Protein AF-A0AAV3UBN9-F1 (afdb_monomer)

Sequence (79 aa):
MPTVFRIKKGSVKSRAAERGGMSQTQKQARKCVSCGINISGTNAASFKCPDCGQTIYRCAKCRKQSNLYECPDCGFLGP

Secondary structure (DSSP, 8-state):
------------------------------B-TTT--B-TTS-EEEEE-TTT--EEEEEHHHHHHT--EE-TTT--EE-

InterPro domains:
  IPR011668 Ribosomal protein aS21, zinc-binding pocket [PF07754] (32-75)
  IPR044720 Small ribosomal subunit protein aS21 [NF011481] (24-79)
  IPR044720 Small ribosomal subunit protein aS21 [PTHR40733] (28-79)
  IPR049683 Zinc finger protein HVO_2753-like, euryarchaeota [NF041909] (22-79)

Nearest PDB structures (foldseek):
  6ydh-assembly1_A  TM=6.982E-01  e=2.870E-07  Haloferax volcanii
  7zah-assembly1_C  TM=8.269E-01  e=4.984E-04  Pyrococcus abyssi GE5
  9e7f-assembly1_Bc  TM=5.749E-01  e=2.018E-03  Pyrobaculum calidifontis JCM 11548
  7pvw-assembly1_A  TM=3.357E-01  e=6.383E+00  Gallus gallus
  5xfo-assembly1_A  TM=3.166E-01  e=4.004E+00  Homo sapiens

Radius of gyration: 28.02 Å; Cα contacts (8 Å, |Δi|>4): 85; chains: 1; bounding box: 37×42×86 Å

Structure (mmCIF, N/CA/C/O backbone):
data_AF-A0AAV3UBN9-F1
#
_entry.id   AF-A0AAV3UBN9-F1
#
loop_
_atom_site.group_PDB
_atom_site.id
_atom_site.type_symbol
_atom_site.label_atom_id
_atom_site.label_alt_id
_atom_site.label_comp_id
_atom_site.label_asym_id
_atom_site.label_entity_id
_atom_site.label_seq_id
_atom_site.pdbx_PDB_ins_code
_atom_site.Cartn_x
_atom_site.Cartn_y
_atom_site.Cartn_z
_atom_site.occupancy
_atom_site.B_iso_or_equiv
_atom_site.auth_seq_id
_atom_site.auth_comp_id
_atom_site.auth_asym_id
_atom_site.auth_atom_id
_atom_site.pdbx_PDB_model_num
ATOM 1 N N . MET A 1 1 ? 21.000 29.815 74.214 1.00 61.47 1 MET A N 1
ATOM 2 C CA . MET A 1 1 ? 21.294 29.511 72.800 1.00 61.47 1 MET A CA 1
ATOM 3 C C . MET A 1 1 ? 20.785 28.111 72.473 1.00 61.47 1 MET A C 1
ATOM 5 O O . MET A 1 1 ? 21.420 27.150 72.883 1.00 61.47 1 MET A O 1
ATOM 9 N N . PRO A 1 2 ? 19.624 27.993 71.812 1.00 53.75 2 PRO A N 1
ATOM 10 C CA . PRO A 1 2 ? 19.364 26.858 70.939 1.00 53.75 2 PRO A CA 1
ATOM 11 C C . PRO A 1 2 ? 18.928 27.305 69.538 1.00 53.75 2 PRO A C 1
ATOM 13 O O . PRO A 1 2 ? 18.191 28.267 69.329 1.00 53.75 2 PRO A O 1
ATOM 16 N N . THR A 1 3 ? 19.465 26.559 68.592 1.00 60.38 3 THR A N 1
ATOM 17 C CA . THR A 1 3 ? 19.366 26.629 67.144 1.00 60.38 3 THR A CA 1
ATOM 18 C C . THR A 1 3 ? 17.944 26.361 66.656 1.00 60.38 3 THR A C 1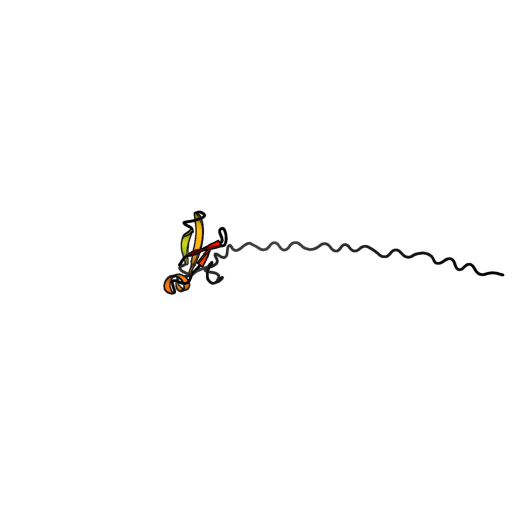
ATOM 20 O O . THR A 1 3 ? 17.383 25.315 66.965 1.00 60.38 3 THR A O 1
ATOM 23 N N . VAL A 1 4 ? 17.395 27.225 65.799 1.00 64.19 4 VAL A N 1
ATOM 24 C CA . VAL A 1 4 ? 16.321 26.834 64.870 1.00 64.19 4 VAL A CA 1
ATOM 25 C C . VAL A 1 4 ? 16.621 27.383 63.480 1.00 64.19 4 VAL A C 1
ATOM 27 O O . VAL A 1 4 ? 16.322 28.517 63.118 1.00 64.19 4 VAL A O 1
ATOM 30 N N . PHE A 1 5 ? 17.270 26.520 62.708 1.00 51.44 5 PHE A N 1
ATOM 31 C CA . PHE A 1 5 ? 17.612 26.678 61.306 1.00 51.44 5 PHE A CA 1
ATOM 32 C C . PHE A 1 5 ? 16.337 26.469 60.472 1.00 51.44 5 PHE A C 1
ATOM 34 O O . PHE A 1 5 ? 15.902 25.339 60.248 1.00 51.44 5 PHE A O 1
ATOM 41 N N . ARG A 1 6 ? 15.673 27.555 60.057 1.00 68.88 6 ARG A N 1
ATOM 42 C CA . ARG A 1 6 ? 14.453 27.465 59.240 1.00 68.88 6 ARG A CA 1
ATOM 43 C C . ARG A 1 6 ? 14.808 27.353 57.755 1.00 68.88 6 ARG A C 1
ATOM 45 O O . ARG A 1 6 ? 14.940 28.347 57.050 1.00 68.88 6 ARG A O 1
ATOM 52 N N . ILE A 1 7 ? 14.919 26.112 57.296 1.00 68.00 7 ILE A N 1
ATOM 53 C CA . ILE A 1 7 ? 14.902 25.692 55.887 1.00 68.00 7 ILE A CA 1
ATOM 54 C C . ILE A 1 7 ? 13.697 26.295 55.140 1.00 68.00 7 ILE A C 1
ATOM 56 O O . ILE A 1 7 ? 12.540 25.979 55.431 1.00 68.00 7 ILE A O 1
ATOM 60 N N . LYS A 1 8 ? 13.969 27.158 54.152 1.00 60.16 8 LYS A N 1
ATOM 61 C CA . LYS A 1 8 ? 12.986 27.649 53.175 1.00 60.16 8 LYS A CA 1
ATOM 62 C C . LYS A 1 8 ? 12.800 26.563 52.109 1.00 60.16 8 LYS A C 1
ATOM 64 O O . LYS A 1 8 ? 13.730 26.228 51.383 1.00 60.16 8 LYS A O 1
ATOM 69 N N . LYS A 1 9 ? 11.602 25.979 52.076 1.00 65.00 9 LYS A N 1
ATOM 70 C CA . LYS A 1 9 ? 11.179 24.928 51.143 1.00 65.00 9 LYS A CA 1
ATOM 71 C C . LYS A 1 9 ? 11.319 25.399 49.691 1.00 65.00 9 LYS A C 1
ATOM 73 O O . LYS A 1 9 ? 10.890 26.500 49.357 1.00 65.00 9 LYS A O 1
ATOM 78 N N . GLY A 1 10 ? 11.886 24.544 48.844 1.00 49.38 10 GLY A N 1
ATOM 79 C CA . GLY A 1 10 ? 11.899 24.727 47.398 1.00 49.38 10 GLY A CA 1
ATOM 80 C C . GLY A 1 10 ? 10.524 24.517 46.754 1.00 49.38 10 GLY A C 1
ATOM 81 O O . GLY A 1 10 ? 9.659 23.816 47.280 1.00 49.38 10 GLY A O 1
ATOM 82 N N . SER A 1 11 ? 10.355 25.097 45.570 1.00 58.16 11 SER A N 1
ATOM 83 C CA . SER A 1 11 ? 9.415 24.636 44.547 1.00 58.16 11 SER A CA 1
ATOM 84 C C . SER A 1 11 ? 10.025 24.908 43.180 1.00 58.16 11 SER A C 1
ATOM 86 O O . SER A 1 11 ? 10.015 26.019 42.664 1.00 58.16 11 SER A O 1
ATOM 88 N N . VAL A 1 12 ? 10.623 23.849 42.644 1.00 56.66 12 VAL A N 1
ATOM 89 C CA . VAL A 1 12 ? 10.871 23.646 41.217 1.00 56.66 12 VAL A CA 1
ATOM 90 C C . VAL A 1 12 ? 9.540 23.354 40.507 1.00 56.66 12 VAL A C 1
ATOM 92 O O . VAL A 1 12 ? 8.650 22.791 41.147 1.00 56.66 12 VAL A O 1
ATOM 95 N N . LYS A 1 13 ? 9.486 23.637 39.188 1.00 47.91 13 LYS A N 1
ATOM 96 C CA . LYS A 1 13 ? 8.415 23.418 38.167 1.00 47.91 13 LYS A CA 1
ATOM 97 C C . LYS A 1 13 ? 7.797 24.762 37.722 1.00 47.91 13 LYS A C 1
ATOM 99 O O . LYS A 1 13 ? 7.414 25.550 38.569 1.00 47.91 13 LYS A O 1
ATOM 104 N N . SER A 1 14 ? 7.738 25.145 36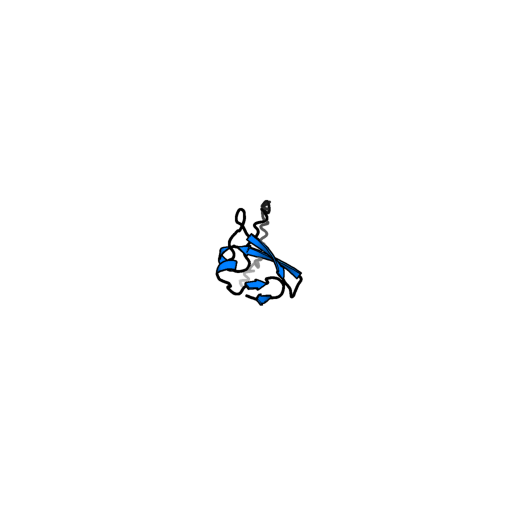.442 1.00 53.09 14 SER A N 1
ATOM 105 C CA . SER A 1 14 ? 7.412 24.373 35.226 1.00 53.09 14 SER A CA 1
ATOM 106 C C . SER A 1 14 ? 7.938 25.128 33.986 1.00 53.09 14 SER A C 1
ATOM 108 O O . SER A 1 14 ? 7.727 26.326 33.870 1.00 53.09 14 SER A O 1
ATOM 110 N N . ARG A 1 15 ? 8.796 24.550 33.135 1.00 59.12 15 ARG A N 1
ATOM 111 C CA . ARG A 1 15 ? 8.464 23.968 31.812 1.00 59.12 15 ARG A CA 1
ATOM 112 C C . ARG A 1 15 ? 7.205 24.530 31.124 1.00 59.12 15 ARG A C 1
ATOM 114 O O . ARG A 1 15 ? 6.108 24.158 31.519 1.00 59.12 15 ARG A O 1
ATOM 121 N N . ALA A 1 16 ? 7.398 25.242 30.011 1.00 54.75 16 ALA A N 1
ATOM 122 C CA . ALA A 1 16 ? 6.619 25.065 28.780 1.00 54.75 16 ALA A CA 1
ATOM 123 C C . ALA A 1 16 ? 7.422 25.588 27.572 1.00 54.75 16 ALA A C 1
ATOM 125 O O . ALA A 1 16 ? 7.808 26.750 27.514 1.00 54.75 16 ALA A O 1
ATOM 126 N N . ALA A 1 17 ? 7.709 24.677 26.646 1.00 56.09 17 ALA A N 1
ATOM 127 C CA . ALA A 1 17 ? 8.307 24.900 25.341 1.00 56.09 17 ALA A CA 1
ATOM 128 C C . ALA A 1 17 ? 7.240 24.549 24.303 1.00 56.09 17 ALA A C 1
ATOM 130 O O . ALA A 1 17 ? 6.774 23.410 24.307 1.00 56.09 17 ALA A O 1
ATOM 131 N N . GLU A 1 18 ? 6.852 25.476 23.426 1.00 57.62 18 GLU A N 1
ATOM 132 C CA . GLU A 1 18 ? 5.846 25.222 22.380 1.00 57.62 18 GLU A CA 1
ATOM 133 C C . GLU A 1 18 ? 6.264 25.985 21.113 1.00 57.62 18 GLU A C 1
ATOM 135 O O . GLU A 1 18 ? 6.167 27.202 21.051 1.00 57.62 18 GLU A O 1
ATOM 140 N N . ARG A 1 19 ? 7.096 25.377 20.258 1.00 57.19 19 ARG A N 1
ATOM 141 C CA . ARG A 1 19 ? 6.798 24.420 19.166 1.00 57.19 19 ARG A CA 1
ATOM 142 C C . ARG A 1 19 ? 6.326 25.113 17.884 1.00 57.19 19 ARG A C 1
ATOM 144 O O . ARG A 1 19 ? 5.208 25.601 17.791 1.00 57.19 19 ARG A O 1
ATOM 151 N N . GLY A 1 20 ? 7.212 25.088 16.886 1.00 55.47 20 GLY A N 1
ATOM 152 C CA . GLY A 1 20 ? 6.923 25.465 15.508 1.00 55.47 20 GLY A CA 1
ATOM 153 C C . GLY A 1 20 ? 5.928 24.522 14.825 1.00 55.47 20 GLY A C 1
ATOM 154 O O . GLY A 1 20 ? 5.819 23.347 15.173 1.00 55.47 20 GLY A O 1
ATOM 155 N N . GLY A 1 21 ? 5.226 25.056 13.826 1.00 52.59 21 GLY A N 1
ATOM 156 C CA . GLY A 1 21 ? 4.341 24.312 12.935 1.00 52.59 21 GLY A CA 1
ATOM 157 C C . GLY A 1 21 ? 4.921 24.269 11.525 1.00 52.59 21 GLY A C 1
ATOM 158 O O . GLY A 1 21 ? 4.894 25.262 10.805 1.00 52.59 21 GLY A O 1
ATOM 159 N N . MET A 1 22 ? 5.461 23.113 11.142 1.00 50.34 22 MET A N 1
ATOM 160 C CA . MET A 1 22 ? 5.859 22.792 9.772 1.00 50.34 22 MET A CA 1
ATOM 161 C C . MET A 1 22 ? 4.608 22.575 8.906 1.00 50.34 22 MET A C 1
ATOM 163 O O . MET A 1 22 ? 3.931 21.558 9.042 1.00 50.34 22 MET A O 1
ATOM 167 N N . SER A 1 23 ? 4.337 23.490 7.973 1.00 53.62 23 SER A N 1
ATOM 168 C CA . SER A 1 23 ? 3.439 23.238 6.838 1.00 53.62 23 SER A CA 1
ATOM 169 C C . SER A 1 23 ? 4.113 22.271 5.868 1.00 53.62 23 SER A C 1
ATOM 171 O O . SER A 1 23 ? 4.895 22.678 5.012 1.00 53.62 23 SER A O 1
ATOM 173 N N . GLN A 1 24 ? 3.834 20.976 6.000 1.00 57.56 24 GLN A N 1
ATOM 174 C CA . GLN A 1 24 ? 4.222 19.998 4.988 1.00 57.56 24 GLN A CA 1
ATOM 175 C C . GLN A 1 24 ? 3.087 19.849 3.975 1.00 57.56 24 GLN A C 1
ATOM 177 O O . GLN A 1 24 ? 2.040 19.273 4.267 1.00 57.56 24 GLN A O 1
ATOM 182 N N . THR A 1 25 ? 3.316 20.376 2.770 1.00 52.66 25 THR A N 1
ATOM 183 C CA . THR A 1 25 ? 2.538 20.103 1.558 1.00 52.66 25 THR A CA 1
ATOM 184 C C . THR A 1 25 ? 2.367 18.595 1.406 1.00 52.66 25 THR A C 1
ATOM 186 O O . THR A 1 25 ? 3.309 17.880 1.058 1.00 52.66 25 THR A O 1
ATOM 189 N N . GLN A 1 26 ? 1.161 18.105 1.688 1.00 52.62 26 GLN A N 1
ATOM 190 C CA . GLN A 1 26 ? 0.798 16.700 1.551 1.00 52.62 26 GLN A CA 1
ATOM 191 C C . GLN A 1 26 ? 0.766 16.338 0.066 1.00 52.62 26 GLN A C 1
ATOM 193 O O . GLN A 1 26 ? -0.263 16.389 -0.606 1.00 52.62 26 GLN A O 1
ATOM 198 N N . LYS A 1 27 ? 1.927 15.962 -0.469 1.00 49.62 27 LYS A N 1
ATOM 199 C CA . LYS A 1 27 ? 2.017 15.240 -1.732 1.00 49.62 27 LYS A CA 1
ATOM 200 C C . LYS A 1 27 ? 1.345 13.894 -1.475 1.00 49.62 27 LYS A C 1
ATOM 202 O O . LYS A 1 27 ? 1.909 13.064 -0.766 1.00 49.62 27 LYS A O 1
ATOM 207 N N . GLN A 1 28 ? 0.125 13.708 -1.979 1.00 54.03 28 GLN A N 1
ATOM 208 C CA . GLN A 1 28 ? -0.650 12.470 -1.852 1.00 54.03 28 GLN A CA 1
ATOM 209 C C . GLN A 1 28 ? 0.093 11.327 -2.557 1.00 54.03 28 GLN A C 1
ATOM 211 O O . GLN A 1 28 ? -0.164 10.987 -3.712 1.00 54.03 28 GLN A O 1
ATOM 216 N N . ALA A 1 29 ? 1.088 10.763 -1.880 1.00 59.34 29 ALA A N 1
ATOM 217 C CA . ALA A 1 29 ? 1.801 9.595 -2.339 1.00 59.34 29 ALA A CA 1
ATOM 218 C C . ALA A 1 29 ? 0.842 8.413 -2.213 1.00 59.34 29 ALA A C 1
ATOM 220 O O . ALA A 1 29 ? 0.629 7.885 -1.123 1.00 59.34 29 ALA A O 1
ATOM 221 N N . ARG A 1 30 ? 0.238 8.010 -3.335 1.00 75.44 30 ARG A N 1
ATOM 222 C CA . ARG A 1 30 ? -0.471 6.731 -3.413 1.00 75.44 30 ARG A CA 1
ATOM 223 C C . ARG A 1 30 ? 0.553 5.648 -3.064 1.00 75.44 30 ARG A C 1
ATOM 225 O O . ARG A 1 30 ? 1.656 5.637 -3.621 1.00 75.44 30 ARG A O 1
ATOM 232 N N . LYS A 1 31 ? 0.229 4.798 -2.092 1.00 81.06 31 LYS A N 1
ATOM 233 C CA . LYS A 1 31 ? 1.117 3.743 -1.588 1.00 81.06 31 LYS A CA 1
ATOM 234 C C . LYS A 1 31 ? 0.533 2.377 -1.906 1.00 81.06 31 LYS A C 1
ATOM 236 O O . LYS A 1 31 ? -0.679 2.192 -1.878 1.00 81.06 31 LYS A O 1
ATOM 241 N N . CYS A 1 32 ? 1.409 1.430 -2.217 1.00 83.88 32 CYS A N 1
ATOM 242 C CA . CYS A 1 32 ? 1.053 0.022 -2.358 1.00 83.88 32 CYS A CA 1
ATOM 243 C C . CYS A 1 32 ? 0.673 -0.565 -0.993 1.00 83.88 32 CYS A C 1
ATOM 245 O O . CYS A 1 32 ? 1.514 -0.554 -0.097 1.00 83.88 32 CYS A O 1
ATOM 247 N N . VAL A 1 33 ? -0.519 -1.149 -0.841 1.00 79.94 33 VAL A N 1
ATOM 248 C CA . VAL A 1 33 ? -0.923 -1.772 0.442 1.00 79.94 33 VAL A CA 1
ATOM 249 C C . VAL A 1 33 ? -0.108 -3.017 0.807 1.00 79.94 33 VAL A C 1
ATOM 251 O O . VAL A 1 33 ? 0.035 -3.346 1.971 1.00 79.94 33 VAL A O 1
ATOM 254 N N . SER A 1 34 ? 0.471 -3.705 -0.179 1.00 78.88 34 SER A N 1
ATOM 255 C CA . SER A 1 34 ? 1.203 -4.967 0.046 1.00 78.88 34 SER A CA 1
ATOM 256 C C . SER A 1 34 ? 2.699 -4.785 0.237 1.00 78.88 34 SER A C 1
ATOM 258 O O . SER A 1 34 ? 3.381 -5.684 0.704 1.00 78.88 34 SER A O 1
ATOM 260 N N . CYS A 1 35 ? 3.227 -3.651 -0.207 1.00 78.06 35 CYS A N 1
ATOM 261 C CA . CYS A 1 35 ? 4.660 -3.437 -0.322 1.00 78.06 35 CYS A CA 1
ATOM 262 C C . CYS A 1 35 ? 5.116 -2.073 0.194 1.00 78.06 35 CYS A C 1
ATOM 264 O O . CYS A 1 35 ? 6.312 -1.811 0.249 1.00 78.06 35 CYS A O 1
ATOM 266 N N . GLY A 1 36 ? 4.190 -1.177 0.545 1.00 78.06 36 GLY A N 1
ATOM 267 C CA . GLY A 1 36 ? 4.485 0.128 1.140 1.00 78.06 36 GLY A CA 1
ATOM 268 C C . GLY A 1 36 ? 5.193 1.128 0.220 1.00 78.06 36 GLY A C 1
ATOM 269 O O . GLY A 1 36 ? 5.415 2.273 0.616 1.00 78.06 36 GLY A O 1
ATOM 270 N N . ILE A 1 37 ? 5.540 0.742 -1.014 1.00 79.62 37 ILE A N 1
ATOM 271 C CA . ILE A 1 37 ? 6.258 1.616 -1.946 1.00 79.62 37 ILE A CA 1
ATOM 272 C C . ILE A 1 37 ? 5.359 2.746 -2.457 1.00 79.62 37 ILE A C 1
ATOM 274 O O . ILE A 1 37 ? 4.158 2.561 -2.681 1.00 79.62 37 ILE A O 1
ATOM 278 N N . ASN A 1 38 ? 5.964 3.913 -2.688 1.00 80.12 38 ASN A N 1
ATOM 279 C CA . ASN A 1 38 ? 5.304 5.025 -3.365 1.00 80.12 38 ASN A CA 1
ATOM 280 C C . ASN A 1 38 ? 5.143 4.677 -4.851 1.00 80.12 38 ASN A C 1
ATOM 282 O O . ASN A 1 38 ? 6.132 4.473 -5.549 1.00 80.12 38 ASN A O 1
ATOM 286 N N . ILE A 1 39 ? 3.905 4.642 -5.334 1.00 78.06 39 ILE A N 1
ATOM 287 C CA . ILE A 1 39 ? 3.559 4.357 -6.740 1.00 78.06 39 ILE A CA 1
ATOM 288 C C . ILE A 1 39 ? 3.365 5.641 -7.562 1.00 78.06 39 ILE A C 1
ATOM 290 O O . ILE A 1 39 ? 2.804 5.615 -8.656 1.00 78.06 39 ILE A O 1
ATOM 294 N N . SER A 1 40 ? 3.837 6.781 -7.051 1.00 65.69 40 SER A N 1
ATOM 295 C CA . SER A 1 40 ? 3.826 8.063 -7.758 1.00 65.69 40 SER A CA 1
ATOM 296 C C . SER A 1 40 ? 4.635 7.956 -9.058 1.00 65.69 40 SER A C 1
ATOM 298 O O . SER A 1 40 ? 5.859 8.031 -9.029 1.00 65.69 40 SER A O 1
ATOM 300 N N . GLY A 1 41 ? 3.949 7.749 -10.186 1.00 66.38 41 GLY A N 1
ATOM 301 C CA . GLY A 1 41 ? 4.550 7.616 -11.520 1.00 66.38 41 GLY A CA 1
ATOM 302 C C . GLY A 1 41 ? 4.663 6.186 -12.066 1.00 66.38 41 GLY A C 1
ATOM 303 O O . GLY A 1 41 ? 5.231 5.998 -13.134 1.00 66.38 41 GLY A O 1
ATOM 304 N N . THR A 1 42 ? 4.132 5.170 -11.377 1.00 69.50 42 THR A N 1
ATOM 305 C CA . THR A 1 42 ? 4.081 3.783 -11.886 1.00 69.50 42 THR A CA 1
ATOM 306 C C . THR A 1 42 ? 2.652 3.341 -12.202 1.00 69.50 42 THR A C 1
ATOM 308 O O . THR A 1 42 ? 1.700 3.838 -11.605 1.00 69.50 42 THR A O 1
ATOM 311 N N . ASN A 1 43 ? 2.502 2.371 -13.117 1.00 70.75 43 ASN A N 1
ATOM 312 C CA . ASN A 1 43 ? 1.224 1.703 -13.403 1.00 70.75 43 ASN A CA 1
ATOM 313 C C . ASN A 1 43 ? 0.753 0.913 -12.171 1.00 70.75 43 ASN A C 1
ATOM 315 O O . ASN A 1 43 ? 1.065 -0.271 -11.999 1.00 70.75 43 ASN A O 1
ATOM 319 N N . ALA A 1 44 ? 0.036 1.596 -11.285 1.00 79.25 44 ALA A N 1
ATOM 320 C CA . ALA A 1 44 ? -0.655 0.999 -10.161 1.00 79.25 44 ALA A CA 1
ATOM 321 C C . ALA A 1 44 ? -2.109 0.719 -10.531 1.00 79.25 44 ALA A C 1
ATOM 323 O O . ALA A 1 44 ? -2.794 1.569 -11.094 1.00 79.25 44 ALA A O 1
ATOM 324 N N . ALA A 1 45 ? -2.580 -0.474 -10.189 1.00 82.12 45 ALA A N 1
ATOM 325 C CA . ALA A 1 45 ? -3.988 -0.805 -10.281 1.00 82.12 45 ALA A CA 1
ATOM 326 C C . ALA A 1 45 ? -4.706 -0.256 -9.048 1.00 82.12 45 ALA A C 1
ATOM 328 O O . ALA A 1 45 ? -4.275 -0.506 -7.921 1.00 82.12 45 ALA A O 1
ATOM 329 N N . SER A 1 46 ? -5.793 0.471 -9.277 1.00 84.69 46 SER A N 1
ATOM 330 C CA . SER A 1 46 ? -6.741 0.887 -8.250 1.00 84.69 46 SER A CA 1
ATOM 331 C C . SER A 1 46 ? -7.992 0.024 -8.351 1.00 84.69 46 SER A C 1
ATOM 333 O O . SER A 1 46 ? -8.623 -0.009 -9.406 1.00 84.69 46 SER A O 1
ATOM 335 N N . PHE A 1 47 ? -8.355 -0.664 -7.277 1.00 86.25 47 PHE A N 1
ATOM 336 C CA . PHE A 1 47 ? -9.576 -1.467 -7.196 1.00 86.25 47 PHE A CA 1
ATOM 337 C C . PHE A 1 47 ? -10.234 -1.260 -5.834 1.00 86.25 47 PHE A C 1
ATOM 339 O O . PHE A 1 47 ? -9.590 -0.798 -4.892 1.00 86.25 47 PHE A O 1
ATOM 346 N N . LYS A 1 48 ? -11.528 -1.566 -5.734 1.00 86.69 48 LYS A N 1
ATOM 347 C CA . LYS A 1 48 ? -12.252 -1.480 -4.465 1.00 86.69 48 LYS A CA 1
ATOM 348 C C . LYS A 1 48 ? -12.167 -2.806 -3.721 1.00 86.69 48 LYS A C 1
ATOM 350 O O . LYS A 1 48 ? -12.283 -3.861 -4.341 1.00 86.69 48 LYS A O 1
ATOM 355 N N . CYS A 1 49 ? -11.971 -2.750 -2.410 1.00 86.12 49 CYS A N 1
ATOM 356 C CA . CYS A 1 49 ? -12.074 -3.925 -1.554 1.00 86.12 49 CYS A CA 1
ATOM 357 C C . CYS A 1 49 ? -13.516 -4.467 -1.604 1.00 86.12 49 CYS A C 1
ATOM 359 O O . CYS A 1 49 ? -14.436 -3.664 -1.442 1.00 86.12 49 CYS A O 1
ATOM 361 N N . PRO A 1 50 ? -13.748 -5.775 -1.816 1.00 84.31 50 PRO A N 1
ATOM 362 C CA . PRO A 1 50 ? -15.102 -6.336 -1.828 1.00 84.31 50 PRO A CA 1
ATOM 363 C C . PRO A 1 50 ? -15.766 -6.339 -0.443 1.00 84.31 50 PRO A C 1
ATOM 365 O O . PRO A 1 50 ? -16.985 -6.407 -0.364 1.00 84.31 50 PRO A O 1
ATOM 368 N N . ASP A 1 51 ? -14.971 -6.249 0.624 1.00 84.94 51 ASP A N 1
ATOM 369 C CA . ASP A 1 51 ? -15.437 -6.322 2.009 1.00 84.94 51 ASP A CA 1
ATOM 370 C C . ASP A 1 51 ? -15.888 -4.948 2.544 1.00 84.94 51 ASP A C 1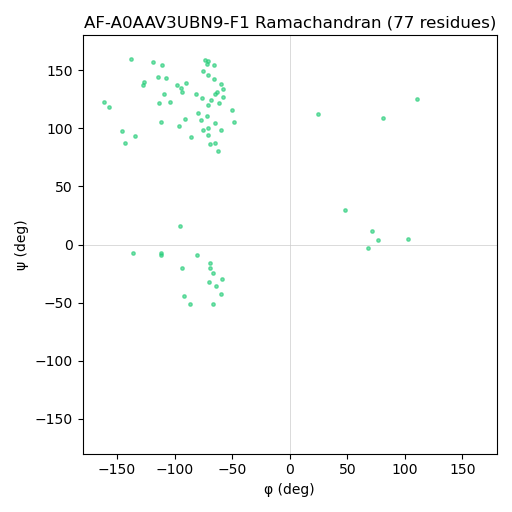
ATOM 372 O O . ASP A 1 51 ? -17.017 -4.781 2.994 1.00 84.94 51 ASP A O 1
ATOM 376 N N . CYS A 1 52 ? -15.044 -3.920 2.400 1.00 87.25 52 CYS A N 1
ATOM 377 C CA . CYS A 1 52 ? -15.317 -2.571 2.917 1.00 87.25 52 CYS A CA 1
ATOM 378 C C . CYS A 1 52 ? -15.559 -1.500 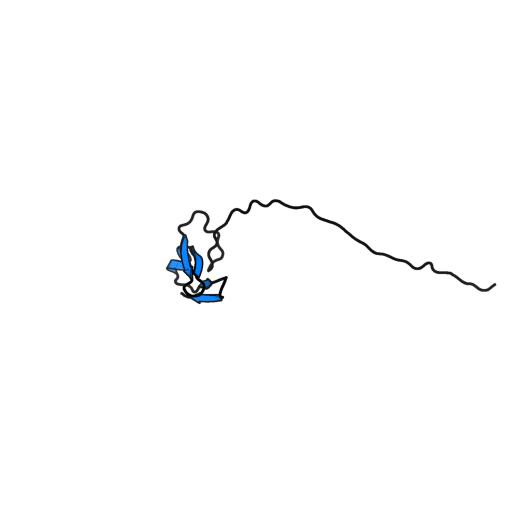1.841 1.00 87.25 52 CYS A C 1
ATOM 380 O O . CYS A 1 52 ? -15.918 -0.369 2.158 1.00 87.25 52 CYS A O 1
ATOM 382 N N . GLY A 1 53 ? -15.323 -1.803 0.561 1.00 86.44 53 GLY A N 1
ATOM 383 C CA . GLY A 1 53 ? -15.454 -0.834 -0.533 1.00 86.44 53 GLY A CA 1
ATOM 384 C C . GLY A 1 53 ? -14.304 0.174 -0.657 1.00 86.44 53 GLY A C 1
ATOM 385 O O . GLY A 1 53 ? -14.363 1.050 -1.527 1.00 86.44 53 GLY A O 1
ATOM 386 N N . GLN A 1 54 ? -13.249 0.055 0.159 1.00 85.44 54 GLN A N 1
ATOM 387 C CA . GLN A 1 54 ? -12.121 0.988 0.151 1.00 85.44 54 GLN A CA 1
ATOM 388 C C . GLN A 1 54 ? -11.326 0.935 -1.156 1.00 85.44 54 GLN A C 1
ATOM 390 O O . GLN A 1 54 ? -11.082 -0.140 -1.705 1.00 85.44 54 GLN A O 1
ATOM 395 N N . THR A 1 55 ? -10.850 2.093 -1.623 1.00 86.19 55 THR A N 1
ATOM 396 C CA . THR A 1 55 ? -9.969 2.166 -2.798 1.00 86.19 55 THR A CA 1
ATOM 397 C C . THR A 1 55 ? -8.547 1.746 -2.437 1.00 86.19 55 THR A C 1
ATOM 399 O O . THR A 1 55 ? -7.798 2.486 -1.802 1.00 86.19 55 THR A O 1
ATOM 402 N N . ILE A 1 56 ? -8.160 0.561 -2.893 1.00 85.88 56 ILE A N 1
ATOM 403 C CA . ILE A 1 56 ? -6.840 -0.020 -2.691 1.00 85.88 56 ILE A CA 1
ATOM 404 C C . ILE A 1 56 ? -5.988 0.220 -3.932 1.00 85.88 56 ILE A C 1
ATOM 406 O O . ILE A 1 56 ? -6.430 0.008 -5.062 1.00 85.88 56 ILE A O 1
ATOM 410 N N . TYR A 1 57 ? -4.730 0.601 -3.713 1.00 85.69 57 TYR A N 1
ATOM 411 C CA . TYR A 1 57 ? -3.742 0.710 -4.776 1.00 85.69 57 TYR A CA 1
ATOM 412 C C . TYR A 1 57 ? -2.690 -0.394 -4.656 1.00 85.69 57 TYR A C 1
ATOM 414 O O . TYR A 1 57 ? -2.073 -0.587 -3.604 1.00 85.69 57 TYR A O 1
ATOM 422 N N . ARG A 1 58 ? -2.439 -1.099 -5.762 1.00 84.50 58 ARG A N 1
ATOM 423 C CA . ARG A 1 58 ? -1.394 -2.125 -5.863 1.00 84.50 58 ARG A CA 1
ATOM 424 C C . ARG A 1 58 ? -0.480 -1.873 -7.047 1.00 84.50 58 ARG A C 1
ATOM 426 O O . ARG A 1 58 ? -0.927 -1.560 -8.147 1.00 84.50 58 ARG A O 1
ATOM 433 N N . CYS A 1 59 ? 0.819 -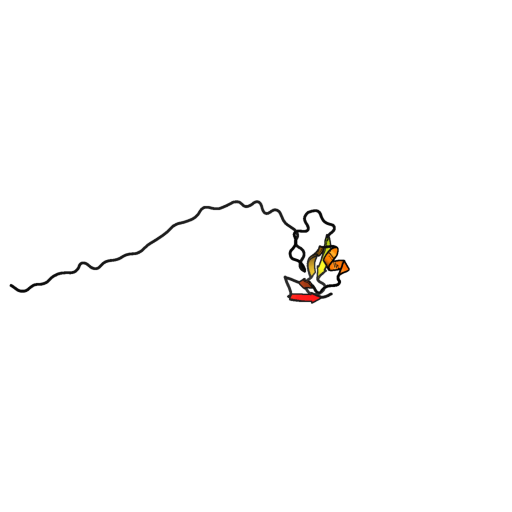2.050 -6.833 1.00 86.31 59 CYS A N 1
ATOM 434 C CA . CYS A 1 59 ? 1.796 -1.962 -7.909 1.00 86.31 59 CYS A CA 1
ATOM 435 C C . CYS A 1 59 ? 1.727 -3.201 -8.822 1.00 86.31 59 CYS A C 1
ATOM 437 O O . CYS A 1 59 ? 1.281 -4.280 -8.418 1.00 86.31 59 CYS A O 1
ATOM 439 N N . ALA A 1 60 ? 2.231 -3.069 -10.051 1.00 83.19 60 ALA A N 1
ATOM 440 C CA . ALA A 1 60 ? 2.295 -4.178 -11.003 1.00 83.19 60 ALA A CA 1
ATOM 441 C C . ALA A 1 60 ? 3.104 -5.388 -10.488 1.00 83.19 60 ALA A C 1
ATOM 443 O O . ALA A 1 60 ? 2.798 -6.519 -10.858 1.00 83.19 60 ALA A O 1
ATOM 444 N N . LYS A 1 61 ? 4.110 -5.174 -9.622 1.00 82.44 61 LYS A N 1
ATOM 445 C CA . LYS A 1 61 ? 4.914 -6.265 -9.040 1.00 82.44 61 LYS A CA 1
ATOM 446 C C . LYS A 1 61 ? 4.079 -7.149 -8.112 1.00 82.44 61 LYS A C 1
ATOM 448 O O . LYS A 1 61 ? 4.012 -8.350 -8.341 1.00 82.44 61 LYS A O 1
ATOM 453 N N . CYS A 1 62 ? 3.365 -6.560 -7.151 1.00 82.88 62 CYS A N 1
ATOM 454 C CA . CYS A 1 62 ? 2.498 -7.320 -6.246 1.00 82.88 62 CYS A CA 1
ATOM 455 C C . CYS A 1 62 ? 1.349 -8.011 -6.982 1.00 82.88 62 CYS A C 1
ATOM 457 O O . CYS A 1 62 ? 1.032 -9.146 -6.649 1.00 82.88 62 CYS A O 1
ATOM 459 N N . ARG A 1 63 ? 0.790 -7.383 -8.031 1.00 81.56 63 ARG A N 1
ATOM 460 C CA . ARG A 1 63 ? -0.193 -8.042 -8.909 1.00 81.56 63 ARG A CA 1
ATOM 461 C C . ARG A 1 63 ? 0.363 -9.294 -9.586 1.00 81.56 63 ARG A C 1
ATOM 463 O O . ARG A 1 63 ? -0.345 -10.283 -9.673 1.00 81.56 63 ARG A O 1
ATOM 470 N N . LYS A 1 64 ? 1.606 -9.254 -10.080 1.00 82.75 64 LYS A N 1
ATOM 471 C CA . LYS A 1 64 ? 2.248 -10.416 -10.724 1.00 82.75 64 LYS A CA 1
ATOM 472 C C . LYS A 1 64 ? 2.586 -11.526 -9.735 1.00 82.75 64 LYS A C 1
ATOM 474 O O . LYS A 1 64 ? 2.588 -12.688 -10.111 1.00 82.75 64 LYS A O 1
ATOM 479 N N . GLN A 1 65 ? 2.901 -11.161 -8.497 1.00 81.50 65 GLN A N 1
ATOM 480 C CA . GLN A 1 65 ? 3.268 -12.124 -7.464 1.00 81.50 65 GLN A CA 1
ATOM 481 C C . GLN A 1 65 ? 2.057 -12.802 -6.819 1.00 81.50 65 GLN A C 1
ATOM 483 O O . GLN A 1 65 ? 2.263 -13.742 -6.064 1.00 81.50 65 GLN A O 1
ATOM 488 N N . SER A 1 66 ? 0.827 -12.341 -7.098 1.00 70.75 66 SER A N 1
ATOM 489 C CA . SER A 1 66 ? -0.410 -12.847 -6.471 1.00 70.75 66 SER A CA 1
ATOM 490 C C . SER A 1 66 ? -0.286 -12.948 -4.945 1.00 70.75 66 SER A C 1
ATOM 492 O O . SER A 1 66 ? -0.825 -13.854 -4.317 1.00 70.75 66 SER A O 1
ATOM 494 N N . ASN A 1 67 ? 0.536 -12.069 -4.364 1.00 69.75 67 ASN A N 1
ATOM 495 C CA . ASN A 1 67 ? 0.862 -12.126 -2.951 1.00 69.75 67 ASN A CA 1
ATOM 496 C C . ASN A 1 67 ? -0.334 -11.609 -2.162 1.00 69.75 67 ASN A C 1
ATOM 498 O O . ASN A 1 67 ? -1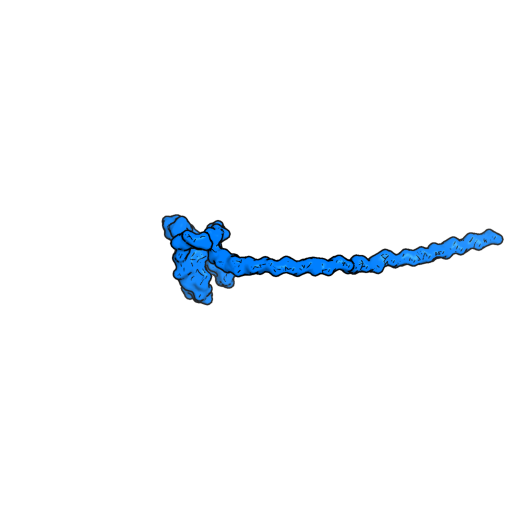.008 -10.698 -2.641 1.00 69.75 67 ASN A O 1
ATOM 502 N N . LEU A 1 68 ? -0.553 -12.107 -0.948 1.00 76.25 68 LEU A N 1
ATOM 503 C CA . LEU A 1 68 ? -1.673 -11.649 -0.133 1.00 76.25 68 LEU A CA 1
ATOM 504 C C . LEU A 1 68 ? -1.563 -10.132 0.127 1.00 76.25 68 LEU A C 1
ATOM 506 O O . LEU A 1 68 ? -0.472 -9.598 0.352 1.00 76.25 68 LEU A O 1
ATOM 510 N N . TYR A 1 69 ? -2.681 -9.408 0.045 1.00 78.31 69 TYR A N 1
ATOM 511 C CA . TYR A 1 69 ? -2.803 -8.066 0.614 1.00 78.31 69 TYR A CA 1
ATOM 512 C C . TYR A 1 69 ? -3.666 -8.105 1.841 1.00 78.31 69 TYR A C 1
ATOM 514 O O . TYR A 1 69 ? -4.711 -8.740 1.846 1.00 78.31 69 TYR A O 1
ATOM 522 N N . GLU A 1 70 ? -3.273 -7.277 2.792 1.00 81.38 70 GLU A N 1
ATOM 523 C CA . GLU A 1 70 ? -4.142 -6.807 3.846 1.00 81.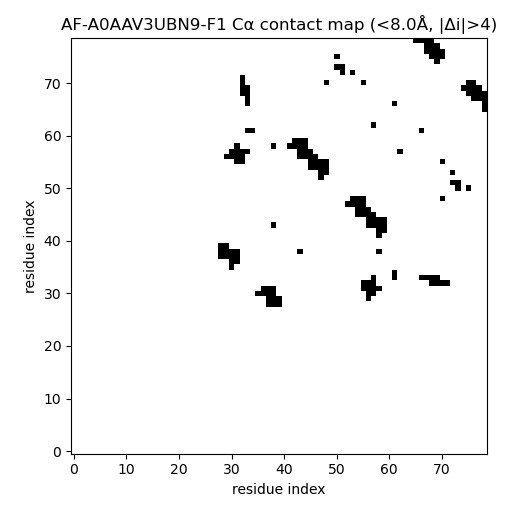38 70 GLU A CA 1
ATOM 524 C C . GLU A 1 70 ? -4.760 -5.467 3.436 1.00 81.38 70 GLU A C 1
ATOM 526 O O . GLU A 1 70 ? -4.071 -4.555 2.959 1.00 81.38 70 GLU A O 1
ATOM 531 N N . CYS A 1 71 ? -6.076 -5.350 3.579 1.00 84.44 71 CYS A N 1
ATOM 532 C CA . CYS A 1 71 ? -6.751 -4.066 3.481 1.00 84.44 71 CYS A CA 1
ATOM 533 C C . CYS A 1 71 ? -6.510 -3.261 4.773 1.00 84.44 71 CYS A C 1
ATOM 535 O O . CYS A 1 71 ? -6.847 -3.761 5.841 1.00 84.44 71 CYS A O 1
ATOM 537 N 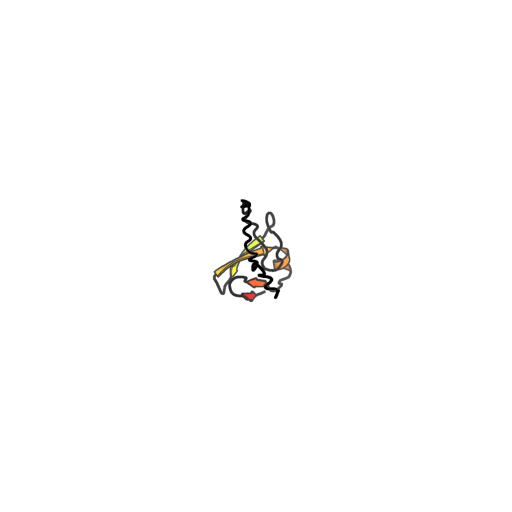N . PRO A 1 72 ? -6.003 -2.015 4.713 1.00 78.00 72 PRO A N 1
ATOM 538 C CA . PRO A 1 72 ? -5.724 -1.222 5.916 1.00 78.00 72 PRO A CA 1
ATOM 539 C C . PRO A 1 72 ? -6.983 -0.759 6.667 1.00 78.00 72 PRO A C 1
ATOM 541 O O . PRO A 1 72 ? -6.877 -0.337 7.812 1.00 78.00 72 PRO A O 1
ATOM 544 N N . ASP A 1 73 ? -8.157 -0.813 6.032 1.00 81.44 73 ASP A N 1
ATOM 545 C CA . ASP A 1 73 ? -9.415 -0.365 6.635 1.00 81.44 73 ASP A CA 1
ATOM 546 C C . ASP A 1 73 ? -10.166 -1.492 7.351 1.00 81.44 73 ASP A C 1
ATOM 548 O O . ASP A 1 73 ? -10.650 -1.291 8.459 1.00 81.44 73 ASP A O 1
ATOM 552 N N . CYS A 1 74 ? -10.267 -2.679 6.741 1.00 86.31 74 CYS A N 1
ATOM 553 C CA . CYS A 1 74 ? -11.001 -3.811 7.323 1.00 86.31 74 CYS A CA 1
ATOM 554 C C . CYS A 1 74 ? -10.121 -4.991 7.754 1.00 86.31 74 CYS A C 1
ATOM 556 O O . CYS A 1 74 ? -10.626 -5.932 8.355 1.00 86.31 74 CYS A O 1
ATOM 558 N N . GLY A 1 75 ? -8.822 -4.980 7.442 1.00 83.31 75 GLY A N 1
ATOM 559 C CA . GLY A 1 75 ? -7.927 -6.110 7.712 1.00 83.31 75 GLY A CA 1
ATOM 560 C C . GLY A 1 75 ? -8.171 -7.323 6.809 1.00 83.31 75 GLY A C 1
ATOM 561 O O . GLY A 1 75 ? -7.644 -8.399 7.073 1.00 83.31 75 GLY A O 1
ATOM 562 N N . PHE A 1 76 ? -8.970 -7.183 5.743 1.00 83.44 76 PHE A N 1
ATOM 563 C CA . PHE A 1 76 ? -9.246 -8.280 4.815 1.00 83.44 76 PHE A CA 1
ATOM 564 C C . PHE A 1 76 ? -7.957 -8.761 4.139 1.00 83.44 76 PHE A C 1
ATOM 566 O O . PHE A 1 76 ? -7.287 -7.976 3.461 1.00 83.44 76 PHE A O 1
ATOM 573 N N . LEU A 1 77 ? -7.648 -10.049 4.304 1.00 80.56 77 LEU A N 1
ATOM 574 C CA . LEU A 1 77 ? -6.525 -10.733 3.670 1.00 80.56 77 LEU A CA 1
ATOM 575 C C . LEU A 1 77 ? -7.001 -11.446 2.401 1.00 80.56 77 LEU A C 1
ATOM 577 O O . LEU A 1 77 ? -7.605 -12.514 2.470 1.00 80.56 77 LEU A O 1
ATOM 581 N N . GLY A 1 78 ? -6.731 -10.847 1.242 1.00 71.38 78 GLY A N 1
ATOM 582 C CA . GLY A 1 78 ? -7.084 -11.398 -0.071 1.00 71.38 78 GLY A CA 1
ATOM 583 C C . GLY A 1 78 ? -5.856 -11.657 -0.951 1.00 71.38 78 GLY A C 1
ATOM 584 O O 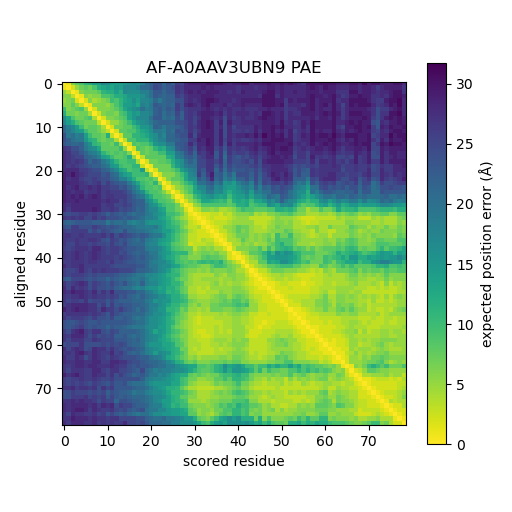. GLY A 1 78 ? -4.819 -11.036 -0.722 1.00 71.38 78 GLY A O 1
ATOM 585 N N . PRO A 1 79 ? -5.933 -12.549 -1.952 1.00 64.50 79 PRO A N 1
ATOM 586 C CA . PRO A 1 79 ? -4.883 -12.720 -2.963 1.00 64.50 79 PRO A CA 1
ATOM 587 C C . PRO A 1 79 ? -4.768 -11.511 -3.915 1.00 64.50 79 PRO A C 1
ATOM 589 O O . PRO A 1 79 ? -5.804 -11.033 -4.425 1.00 64.50 79 PRO A O 1
#

Foldseek 3Di:
DDDDDDDDDDDDDDDDDDDDDDPDDPPPQQAAQAPRDRCVPAPWDWDADPPPRDTHTHGPVCVVVLAWGQDPPPRDTGD

Organism: NCBI:txid1008152

Mean predicted aligned error: 14.99 Å

Solvent-accessible surface area (backbone atoms only — not comparable to full-atom values): 5477 Å² total; per-residue (Å²): 142,84,90,80,84,80,81,80,82,85,81,87,87,78,92,87,87,85,83,86,82,84,88,71,83,80,73,84,64,50,44,19,63,70,71,68,45,72,44,78,92,51,78,50,51,75,47,61,40,91,87,78,60,48,82,44,39,38,41,57,65,54,65,74,63,57,47,67,30,50,38,93,86,76,61,50,75,42,103

pLDDT: mean 71.55, std 12.74, range [47.91, 87.25]